Protein AF-A0A9P7RQS8-F1 (afdb_monomer_lite)

Radius of gyration: 14.87 Å; chains: 1; bounding box: 43×35×38 Å

pLDDT: mean 88.51, std 11.59, range [50.72, 98.31]

Sequence (113 aa):
MAATFQITKISEDPKFPGRPVLYFGGQLDLGGGGNQSIMNGIVRVMDDGEDGQEVVRWSFVSGESGNPIWSGEGVQIGGIRSTYGVLGSWTTVFHDIDDPVGPFWLRRRHDSD

Secondary structure (DSSP, 8-state):
-EEEEEEEEEE--TTSTT-PEEEEEEEEE-SSSS-EEEEEEEEEEE--STTSPPEEEEEEEEEETTEEEEEEEEEEETSTT-SSEEEEEEEESS--TT---EEEEE-PPPTT-

Structure (mmCIF, N/CA/C/O backbone):
data_AF-A0A9P7RQS8-F1
#
_entry.id   AF-A0A9P7RQS8-F1
#
loop_
_atom_site.group_PDB
_atom_site.id
_atom_site.type_symbol
_atom_site.label_atom_id
_atom_site.label_alt_id
_atom_site.label_comp_id
_atom_site.label_asym_id
_atom_site.label_entity_id
_atom_site.label_seq_id
_atom_site.pdbx_PDB_ins_code
_atom_site.Cartn_x
_atom_site.Cartn_y
_atom_site.Cartn_z
_atom_site.occupancy
_atom_site.B_iso_or_equiv
_atom_site.auth_seq_id
_atom_site.auth_comp_id
_atom_site.auth_asym_id
_atom_site.auth_atom_id
_atom_site.pdbx_PDB_model_num
ATOM 1 N N . MET A 1 1 ? 9.684 -13.905 0.152 1.00 77.62 1 MET A N 1
ATOM 2 C CA . MET A 1 1 ? 9.555 -12.437 0.098 1.00 77.62 1 MET A CA 1
ATOM 3 C C . MET A 1 1 ? 9.130 -11.919 1.462 1.00 77.62 1 MET A C 1
ATOM 5 O O . MET A 1 1 ? 8.224 -12.498 2.065 1.00 77.62 1 MET A O 1
ATOM 9 N N . ALA A 1 2 ? 9.818 -10.910 1.982 1.00 85.00 2 ALA A N 1
ATOM 10 C CA . ALA A 1 2 ? 9.507 -10.272 3.260 1.00 85.00 2 ALA A CA 1
ATOM 11 C C . ALA A 1 2 ? 9.605 -8.757 3.095 1.00 85.00 2 ALA A C 1
ATOM 13 O O . ALA A 1 2 ? 10.454 -8.282 2.349 1.00 85.00 2 ALA A O 1
ATOM 14 N N . ALA A 1 3 ? 8.747 -8.012 3.784 1.00 87.81 3 ALA A N 1
ATOM 15 C CA . ALA A 1 3 ? 8.818 -6.560 3.824 1.00 87.81 3 ALA A CA 1
ATOM 16 C C . ALA A 1 3 ? 8.915 -6.104 5.276 1.00 87.81 3 ALA A C 1
ATOM 18 O O . ALA A 1 3 ? 8.179 -6.605 6.130 1.00 87.81 3 ALA A O 1
ATOM 19 N N . THR A 1 4 ? 9.794 -5.143 5.530 1.00 91.38 4 THR A N 1
ATOM 20 C CA . THR A 1 4 ? 9.914 -4.487 6.832 1.00 91.38 4 THR A CA 1
ATOM 21 C C . THR A 1 4 ? 9.546 -3.027 6.663 1.00 91.38 4 THR A C 1
ATOM 23 O O . THR A 1 4 ? 10.170 -2.324 5.869 1.00 91.38 4 THR A O 1
ATOM 26 N N . PHE A 1 5 ? 8.548 -2.574 7.419 1.00 93.06 5 PHE A N 1
ATOM 27 C CA . PHE A 1 5 ? 8.072 -1.194 7.404 1.00 93.06 5 PHE A CA 1
ATOM 28 C C . PHE A 1 5 ? 8.321 -0.519 8.748 1.00 93.06 5 PHE A C 1
ATOM 30 O O . PHE A 1 5 ? 8.182 -1.133 9.804 1.00 93.06 5 PHE A O 1
ATOM 37 N N . GLN A 1 6 ? 8.639 0.768 8.693 1.00 95.50 6 GLN A N 1
ATOM 38 C CA . GLN A 1 6 ? 8.779 1.651 9.842 1.00 95.50 6 GLN A CA 1
ATOM 39 C C . GLN A 1 6 ? 7.988 2.933 9.600 1.00 95.50 6 GLN A C 1
ATOM 41 O O . GLN A 1 6 ? 7.934 3.443 8.479 1.00 95.50 6 GLN A O 1
ATOM 46 N N . ILE A 1 7 ? 7.379 3.463 10.658 1.00 97.50 7 ILE A N 1
ATOM 47 C CA . ILE A 1 7 ? 6.676 4.743 10.590 1.00 97.50 7 ILE A CA 1
ATOM 48 C C . ILE A 1 7 ? 7.707 5.865 10.476 1.00 97.50 7 ILE A C 1
ATOM 50 O O . ILE A 1 7 ? 8.622 5.958 11.291 1.00 97.50 7 ILE A O 1
ATOM 54 N N . THR A 1 8 ? 7.552 6.718 9.469 1.00 97.62 8 THR A N 1
ATOM 55 C CA . THR A 1 8 ? 8.444 7.857 9.205 1.00 97.62 8 THR A CA 1
ATOM 56 C C . THR A 1 8 ? 7.830 9.180 9.641 1.00 97.62 8 THR A C 1
ATOM 58 O O . THR A 1 8 ? 8.550 10.099 10.024 1.00 97.62 8 THR A O 1
ATOM 61 N N . LYS A 1 9 ? 6.499 9.288 9.610 1.00 98.06 9 LYS A N 1
ATOM 62 C CA . LYS A 1 9 ? 5.754 10.466 10.060 1.00 98.06 9 LYS A CA 1
ATOM 63 C C . LYS A 1 9 ? 4.340 10.066 10.469 1.00 98.06 9 LYS A C 1
ATOM 65 O O . LYS A 1 9 ? 3.750 9.156 9.896 1.00 98.06 9 LYS A O 1
ATOM 70 N N . ILE A 1 10 ? 3.786 10.792 11.431 1.00 98.12 10 ILE A N 1
ATOM 71 C CA . ILE A 1 10 ? 2.378 10.719 11.824 1.00 98.12 10 ILE A CA 1
ATOM 72 C C . ILE A 1 10 ? 1.789 12.118 11.634 1.00 98.12 10 ILE A C 1
ATOM 74 O O . ILE A 1 10 ? 2.429 13.106 11.993 1.00 98.12 10 ILE A O 1
ATOM 78 N N . SER A 1 11 ? 0.607 12.210 11.031 1.00 97.88 11 SER A N 1
ATOM 79 C CA . SER A 1 11 ? -0.131 13.465 10.867 1.00 97.88 11 SER A CA 1
ATOM 80 C C . SER A 1 11 ? -1.563 13.275 11.333 1.00 97.88 11 SER A C 1
ATOM 82 O O . SER A 1 11 ? -2.215 12.324 10.917 1.00 97.88 11 SER A O 1
ATOM 84 N N . GLU A 1 12 ? -2.062 14.191 12.157 1.00 96.94 12 GLU A N 1
ATOM 85 C CA . GLU A 1 12 ? -3.474 14.199 12.540 1.00 96.94 12 GLU A CA 1
ATOM 86 C C . GLU A 1 12 ? -4.371 14.348 11.308 1.00 96.94 12 GLU A C 1
ATOM 88 O O . GLU A 1 12 ? -4.031 15.071 10.365 1.00 96.94 12 GLU A O 1
ATOM 93 N N . ASP A 1 13 ? -5.516 13.671 11.342 1.00 93.81 13 ASP A N 1
ATOM 94 C CA . ASP A 1 13 ? -6.578 13.819 10.355 1.00 93.81 13 ASP A CA 1
ATOM 95 C C . ASP A 1 13 ? -7.811 14.430 11.041 1.00 93.81 13 ASP A C 1
ATOM 97 O O . ASP A 1 13 ? -8.484 13.745 11.816 1.00 93.81 13 ASP A O 1
ATOM 101 N N . PRO A 1 14 ? -8.135 15.712 10.786 1.00 91.81 14 PRO A N 1
ATOM 102 C CA . PRO A 1 14 ? -9.304 16.357 11.380 1.00 91.81 14 PRO A CA 1
ATOM 103 C C . PRO A 1 14 ? -10.628 15.664 11.041 1.00 91.81 14 PRO A C 1
ATOM 105 O O . PRO A 1 14 ? -11.589 15.796 11.797 1.00 91.81 14 PRO A O 1
ATOM 108 N N . LYS A 1 15 ? -10.692 14.941 9.913 1.00 90.25 15 LYS A N 1
ATOM 109 C CA . LYS A 1 15 ? -11.885 14.200 9.494 1.00 90.25 15 LYS A CA 1
ATOM 110 C C . LYS A 1 15 ? -12.074 12.924 10.313 1.00 90.25 15 LYS A C 1
ATOM 112 O O . LYS A 1 15 ? -13.211 12.524 10.550 1.00 90.25 15 LYS A O 1
ATOM 117 N N . PHE A 1 16 ? -10.981 12.330 10.791 1.00 90.25 16 PHE A N 1
ATOM 118 C CA . PHE A 1 16 ? -10.996 11.108 11.592 1.00 90.25 16 PHE A CA 1
ATOM 119 C C . PHE A 1 16 ? -10.212 11.290 12.905 1.00 90.25 16 PHE A C 1
ATOM 121 O O . PHE A 1 16 ? -9.090 10.792 13.042 1.00 90.25 16 PHE A O 1
ATOM 128 N N . PRO A 1 17 ? -10.792 11.977 13.912 1.00 91.38 17 PRO A N 1
ATOM 129 C CA . PRO A 1 17 ? -10.132 12.194 15.196 1.00 91.38 17 PRO A CA 1
ATOM 130 C C . PRO A 1 17 ? -9.665 10.884 15.847 1.00 91.38 17 PRO A C 1
ATOM 132 O O . PRO A 1 17 ? -10.431 9.930 15.990 1.00 91.38 17 PRO A O 1
ATOM 135 N N . GLY A 1 18 ? -8.391 10.834 16.249 1.00 92.12 18 GLY A N 1
ATOM 136 C CA . GLY A 1 18 ? -7.769 9.638 16.830 1.00 92.12 18 GLY A CA 1
ATOM 137 C C . GLY A 1 18 ? -7.349 8.570 15.811 1.00 92.12 18 GLY A C 1
ATOM 138 O O . GLY A 1 18 ? -6.878 7.502 16.209 1.00 92.12 18 GLY A O 1
ATOM 139 N N . ARG A 1 19 ? -7.492 8.841 14.508 1.00 93.31 19 ARG A N 1
ATOM 140 C CA . ARG A 1 19 ? -7.082 7.960 13.404 1.00 93.31 19 ARG A CA 1
ATOM 141 C C . ARG A 1 19 ? -6.153 8.729 12.462 1.00 93.31 19 ARG A C 1
ATOM 143 O O . ARG A 1 19 ? -6.562 9.109 11.367 1.00 93.31 19 ARG A O 1
ATOM 150 N N . PRO A 1 20 ? -4.909 8.992 12.897 1.00 96.12 20 PRO A N 1
ATOM 151 C CA . PRO A 1 20 ? -3.985 9.805 12.126 1.00 96.12 20 PRO A CA 1
ATOM 152 C C . PRO A 1 20 ? -3.591 9.119 10.816 1.00 96.12 20 PRO A C 1
ATOM 154 O O . PRO A 1 20 ? -3.595 7.891 10.698 1.00 96.12 20 PRO A O 1
ATOM 157 N N . VAL A 1 21 ? -3.154 9.928 9.857 1.00 97.44 21 VAL A N 1
ATOM 158 C CA . VAL A 1 21 ? -2.444 9.457 8.672 1.00 97.44 21 VAL A CA 1
ATOM 159 C C . VAL A 1 21 ? -1.048 9.008 9.087 1.00 97.44 21 VAL A C 1
ATOM 161 O O . VAL A 1 21 ? -0.272 9.771 9.675 1.00 97.44 21 VAL A O 1
ATOM 164 N N . LEU A 1 22 ? -0.715 7.767 8.753 1.00 97.75 22 LEU A N 1
ATOM 165 C CA . LEU A 1 22 ? 0.595 7.182 8.991 1.00 97.75 22 LEU A CA 1
ATOM 166 C C . LEU A 1 22 ? 1.393 7.201 7.695 1.00 97.75 22 LEU A C 1
ATOM 168 O O . LEU A 1 22 ? 0.948 6.677 6.681 1.00 97.75 22 LEU A O 1
ATOM 172 N N . TYR A 1 23 ? 2.591 7.762 7.732 1.00 98.31 23 TYR A N 1
ATOM 173 C CA . TYR A 1 23 ? 3.566 7.644 6.658 1.00 98.31 23 TYR A CA 1
ATOM 174 C C . TYR A 1 23 ? 4.556 6.561 7.049 1.00 98.31 23 TYR A C 1
ATOM 176 O O . TYR A 1 23 ? 5.019 6.523 8.194 1.00 98.31 23 TYR A O 1
ATOM 184 N N . PHE A 1 24 ? 4.896 5.693 6.108 1.00 96.69 24 PHE A N 1
ATOM 185 C CA . PHE A 1 24 ? 5.850 4.623 6.335 1.00 96.69 24 PHE A CA 1
ATOM 186 C C . PHE A 1 24 ? 6.914 4.585 5.247 1.00 96.69 24 PHE A C 1
ATOM 188 O O . PHE A 1 24 ? 6.695 5.002 4.110 1.00 96.69 24 PHE A O 1
ATOM 195 N N . GLY A 1 25 ? 8.071 4.061 5.624 1.00 95.12 25 GLY A N 1
ATOM 196 C CA . GLY A 1 25 ? 9.153 3.688 4.727 1.00 95.12 25 GLY A CA 1
ATOM 197 C C . GLY A 1 25 ? 9.601 2.270 5.051 1.00 95.12 25 GLY A C 1
ATOM 198 O O . GLY A 1 25 ? 9.383 1.784 6.161 1.00 95.12 25 GLY A O 1
ATOM 199 N N . GLY A 1 26 ? 10.219 1.582 4.105 1.00 91.81 26 GLY A N 1
ATOM 200 C CA . GLY A 1 26 ? 10.652 0.214 4.332 1.00 91.81 26 GLY A CA 1
ATOM 201 C C . GLY A 1 26 ? 11.437 -0.398 3.193 1.00 91.81 26 GLY A C 1
ATOM 202 O O . GLY A 1 26 ? 11.698 0.240 2.175 1.00 91.81 26 GLY A O 1
ATOM 203 N N . GLN A 1 27 ? 11.813 -1.653 3.402 1.00 89.38 27 GLN A N 1
ATOM 204 C CA . GLN A 1 27 ? 12.570 -2.451 2.447 1.00 89.38 27 GLN A CA 1
ATOM 205 C C . GLN A 1 27 ? 11.820 -3.743 2.144 1.00 89.38 27 GLN A C 1
ATOM 207 O O . GLN A 1 27 ? 11.297 -4.397 3.051 1.00 89.38 27 GLN A O 1
ATOM 212 N N . LEU A 1 28 ? 11.786 -4.101 0.864 1.00 86.00 28 LEU A N 1
ATOM 213 C CA . LEU A 1 28 ? 11.239 -5.349 0.357 1.00 86.00 28 LEU A CA 1
ATOM 214 C C . LEU A 1 28 ? 12.389 -6.270 -0.057 1.00 86.00 28 LEU A C 1
ATOM 216 O O . LEU A 1 28 ? 13.164 -5.940 -0.954 1.00 86.00 28 LEU A O 1
ATOM 220 N N . ASP A 1 29 ? 12.470 -7.430 0.585 1.00 83.81 29 ASP A N 1
ATOM 221 C CA . ASP A 1 29 ? 13.357 -8.520 0.196 1.00 83.81 29 ASP A CA 1
ATOM 222 C C . ASP A 1 29 ? 12.653 -9.417 -0.827 1.00 83.81 29 ASP A C 1
ATOM 224 O O . ASP A 1 29 ? 11.764 -10.214 -0.487 1.00 83.81 29 ASP A O 1
ATOM 228 N N . LEU A 1 30 ? 13.074 -9.277 -2.085 1.00 74.31 30 LEU A N 1
ATOM 229 C CA . LEU A 1 30 ? 12.543 -9.990 -3.245 1.00 74.31 30 LEU A CA 1
ATOM 230 C C . LEU A 1 30 ? 13.079 -11.430 -3.382 1.00 74.31 30 LEU A C 1
ATOM 232 O O . LEU A 1 30 ? 12.628 -12.154 -4.265 1.00 74.31 30 LEU A O 1
ATOM 236 N N . GLY A 1 31 ? 13.972 -11.890 -2.496 1.00 63.16 31 GLY A N 1
ATOM 237 C CA . GLY A 1 31 ? 14.387 -13.298 -2.419 1.00 63.16 31 GLY A CA 1
ATOM 238 C C . GLY A 1 31 ? 15.344 -13.772 -3.520 1.00 63.16 31 GLY A C 1
ATOM 239 O O . GLY A 1 31 ? 15.397 -14.966 -3.799 1.00 63.16 31 GLY A O 1
ATOM 240 N N . GLY A 1 32 ? 16.102 -12.859 -4.137 1.00 55.84 32 GLY A N 1
ATOM 241 C CA . GLY A 1 32 ? 16.962 -13.135 -5.296 1.00 55.84 32 GLY A CA 1
ATOM 242 C C . GLY A 1 32 ? 18.379 -12.560 -5.201 1.00 55.84 32 GLY A C 1
ATOM 243 O O . GLY A 1 32 ? 18.847 -11.955 -6.156 1.00 55.84 32 GLY A O 1
ATOM 244 N N . GLY A 1 33 ? 19.064 -12.712 -4.061 1.00 52.41 33 GLY A N 1
ATOM 245 C CA . GLY A 1 33 ? 20.517 -12.484 -3.987 1.00 52.41 33 GLY A CA 1
ATOM 246 C C . GLY A 1 33 ? 21.000 -11.028 -3.909 1.00 52.41 33 GLY A C 1
ATOM 247 O O . GLY A 1 33 ? 22.141 -10.770 -4.279 1.00 52.41 33 GLY A O 1
ATOM 248 N N . GLY A 1 34 ? 20.184 -10.090 -3.408 1.00 52.34 34 GLY A N 1
ATOM 249 C CA . GLY A 1 34 ? 20.651 -8.738 -3.044 1.00 52.34 34 GLY A CA 1
ATO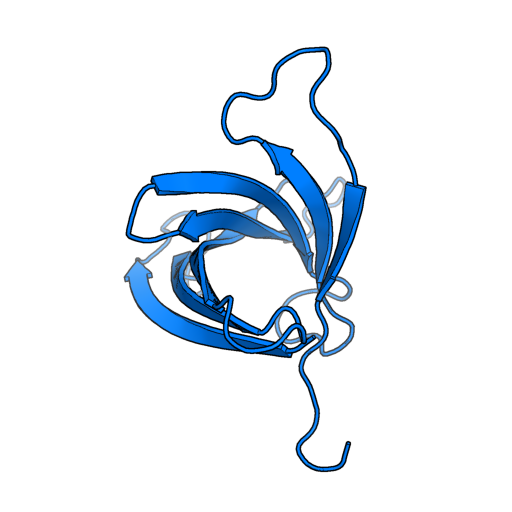M 250 C C . GLY A 1 34 ? 19.767 -7.569 -3.483 1.00 52.34 34 GLY A C 1
ATOM 251 O O . GLY A 1 34 ? 19.989 -6.450 -3.028 1.00 52.34 34 GLY A O 1
ATOM 252 N N . ASN A 1 35 ? 18.746 -7.804 -4.310 1.00 61.47 35 ASN A N 1
ATOM 253 C CA . ASN A 1 35 ? 17.864 -6.731 -4.774 1.00 61.47 35 ASN A CA 1
ATOM 254 C C . ASN A 1 35 ? 16.850 -6.355 -3.683 1.00 61.47 35 ASN A C 1
ATOM 256 O O . ASN A 1 35 ? 15.805 -6.992 -3.532 1.00 61.47 35 ASN A O 1
ATOM 260 N N . GLN A 1 36 ? 17.192 -5.323 -2.912 1.00 71.56 36 GLN A N 1
ATOM 261 C CA . GLN A 1 36 ? 16.293 -4.659 -1.973 1.00 71.56 36 GLN A CA 1
ATOM 262 C C . GLN A 1 36 ? 15.584 -3.511 -2.688 1.00 71.56 36 GLN A C 1
ATOM 264 O O . GLN A 1 36 ? 16.234 -2.602 -3.201 1.00 71.56 36 GLN A O 1
ATOM 269 N N . SER A 1 37 ? 14.252 -3.523 -2.693 1.00 81.81 37 SER A N 1
ATOM 270 C CA . SER A 1 37 ? 13.478 -2.364 -3.147 1.00 81.81 37 SER A CA 1
ATOM 271 C C . SER A 1 37 ? 13.085 -1.504 -1.951 1.00 81.81 37 SER A C 1
ATOM 273 O O . SER A 1 37 ? 12.674 -2.027 -0.912 1.00 81.81 37 SER A O 1
ATOM 275 N N . ILE A 1 38 ? 13.218 -0.184 -2.088 1.00 90.44 38 ILE A N 1
ATOM 276 C CA . ILE A 1 38 ? 12.747 0.773 -1.086 1.00 90.44 38 ILE A CA 1
ATOM 277 C C . ILE A 1 38 ? 11.279 1.052 -1.363 1.00 90.44 38 ILE A C 1
ATOM 279 O O . ILE A 1 38 ? 10.926 1.413 -2.485 1.00 90.44 38 ILE A O 1
ATOM 283 N N . MET A 1 39 ? 10.455 0.946 -0.326 1.00 92.25 39 MET A N 1
ATOM 284 C CA . MET A 1 39 ? 9.037 1.268 -0.369 1.00 92.25 39 MET A CA 1
ATOM 285 C C . MET A 1 39 ? 8.744 2.461 0.533 1.00 92.25 39 MET A C 1
ATOM 287 O O . MET A 1 39 ? 9.202 2.501 1.672 1.00 92.25 39 MET A O 1
ATOM 291 N N . ASN A 1 40 ? 7.956 3.413 0.044 1.00 95.19 40 ASN A N 1
ATOM 292 C CA . ASN A 1 40 ? 7.438 4.521 0.841 1.00 95.19 40 ASN A CA 1
ATOM 293 C C . ASN A 1 40 ? 5.952 4.674 0.575 1.00 95.19 40 ASN A C 1
ATOM 295 O O . ASN A 1 40 ? 5.509 4.563 -0.568 1.00 95.19 40 ASN A O 1
ATOM 299 N N . GLY A 1 41 ? 5.184 4.955 1.615 1.00 96.44 41 GLY A N 1
ATOM 300 C CA . GLY A 1 41 ? 3.747 5.038 1.469 1.00 96.44 41 GLY A CA 1
ATOM 301 C C . GLY A 1 41 ? 3.044 5.731 2.611 1.00 96.44 41 GLY A C 1
ATOM 302 O O . GLY A 1 41 ? 3.650 6.241 3.556 1.00 96.44 41 GLY A O 1
ATOM 303 N N . ILE A 1 42 ? 1.728 5.737 2.478 1.00 97.94 42 ILE A N 1
ATOM 304 C CA . ILE A 1 42 ? 0.780 6.280 3.430 1.00 97.94 42 ILE A CA 1
ATOM 305 C C . ILE A 1 42 ? -0.286 5.240 3.752 1.00 97.94 42 ILE A C 1
ATOM 307 O O . ILE A 1 42 ? -0.711 4.461 2.897 1.00 97.94 42 ILE A O 1
ATOM 311 N N . VAL A 1 43 ? -0.734 5.265 4.999 1.00 97.00 43 VAL A N 1
ATOM 312 C CA . VAL A 1 43 ? -1.886 4.523 5.494 1.00 97.00 43 VAL A CA 1
ATOM 313 C C . VAL A 1 43 ? -2.835 5.524 6.127 1.00 97.00 43 VAL A C 1
ATOM 315 O O . VAL A 1 43 ? -2.432 6.315 6.981 1.00 97.00 43 VAL A O 1
ATOM 318 N N . ARG A 1 44 ? -4.095 5.507 5.702 1.00 95.69 44 ARG A N 1
ATOM 319 C CA . ARG A 1 44 ? -5.127 6.413 6.218 1.00 95.69 44 ARG A CA 1
ATOM 320 C C . ARG A 1 44 ? -6.489 5.748 6.239 1.00 95.69 44 ARG A C 1
ATOM 322 O O . ARG A 1 44 ? -6.719 4.765 5.538 1.00 95.69 44 ARG A O 1
ATOM 329 N N . VAL A 1 45 ? -7.383 6.309 7.038 1.00 94.62 45 VAL A N 1
ATOM 330 C CA . VAL A 1 45 ? -8.794 5.934 7.034 1.00 94.62 45 VAL A CA 1
ATOM 331 C C . VAL A 1 45 ? -9.521 6.716 5.942 1.00 94.62 45 VAL A C 1
ATOM 333 O O . VAL A 1 45 ? -9.216 7.880 5.698 1.00 94.62 45 VAL A O 1
ATOM 336 N N . MET A 1 46 ? -10.454 6.050 5.274 1.00 89.50 46 MET A N 1
ATOM 337 C CA . MET A 1 46 ? -11.365 6.610 4.285 1.00 89.50 46 MET A CA 1
ATOM 338 C C . MET A 1 46 ? -12.806 6.317 4.718 1.00 89.50 46 MET A C 1
ATOM 340 O O . MET A 1 46 ? -13.070 5.309 5.373 1.00 89.50 46 MET A O 1
ATOM 344 N N . ASP A 1 47 ? -13.730 7.202 4.354 1.00 81.19 47 ASP A N 1
ATOM 345 C CA . ASP A 1 47 ? -15.181 7.069 4.546 1.00 81.19 47 ASP A CA 1
ATOM 346 C C . ASP A 1 47 ? -15.883 6.579 3.269 1.00 81.19 47 ASP A C 1
ATOM 348 O O . ASP A 1 47 ? -17.033 6.920 3.016 1.00 81.19 47 ASP A O 1
ATOM 352 N N . ASP A 1 48 ? -15.177 5.813 2.436 1.00 70.19 48 ASP A N 1
ATOM 353 C CA . ASP A 1 48 ? -15.649 5.322 1.138 1.00 70.19 48 ASP A CA 1
ATOM 354 C C . ASP A 1 48 ? -16.468 4.020 1.220 1.00 70.19 48 ASP A C 1
ATOM 356 O O . ASP A 1 48 ? -16.879 3.488 0.189 1.00 70.19 48 ASP A O 1
ATOM 360 N N . GLY A 1 49 ? -16.742 3.505 2.422 1.00 63.47 49 GLY A N 1
ATOM 361 C CA . GLY A 1 49 ? -17.630 2.360 2.613 1.00 63.47 49 GLY A CA 1
ATOM 362 C C . GLY A 1 49 ? -19.103 2.725 2.394 1.00 63.47 49 GLY A C 1
ATOM 363 O O . GLY A 1 49 ? -19.585 3.699 2.972 1.00 63.47 49 GLY A O 1
ATOM 364 N N . GLU A 1 50 ? -19.839 1.904 1.633 1.00 64.88 50 GLU A N 1
ATOM 365 C CA . GLU A 1 50 ? -21.270 2.105 1.312 1.00 64.88 50 GLU A CA 1
ATOM 366 C C . GLU A 1 50 ? -22.181 2.272 2.549 1.00 64.88 50 GLU A C 1
ATOM 368 O O . GLU A 1 50 ? -23.226 2.908 2.451 1.00 64.88 50 GLU A O 1
ATOM 373 N N . ASP A 1 51 ? -21.748 1.813 3.729 1.00 67.75 51 ASP A N 1
ATOM 374 C CA . ASP A 1 51 ? -22.515 1.864 4.984 1.00 67.75 51 ASP A CA 1
ATOM 375 C C . ASP A 1 51 ? -21.898 2.786 6.057 1.00 67.75 51 ASP A C 1
ATOM 377 O O . ASP A 1 51 ? -22.100 2.591 7.258 1.00 67.75 51 ASP A O 1
ATOM 381 N N . GLY A 1 52 ? -21.075 3.761 5.655 1.00 70.12 52 GLY A N 1
ATOM 382 C CA . GLY A 1 52 ? -20.329 4.605 6.599 1.00 70.12 52 GLY A CA 1
ATOM 383 C C . GLY A 1 52 ? -19.225 3.845 7.343 1.00 70.12 52 GLY A C 1
ATOM 384 O O . GLY A 1 52 ? -18.754 4.289 8.392 1.00 70.12 52 GLY A O 1
ATOM 385 N N . GLN A 1 53 ? -18.820 2.684 6.817 1.00 75.00 53 GLN A N 1
ATOM 386 C CA . GLN A 1 53 ? -17.698 1.932 7.358 1.00 75.00 53 GLN A CA 1
ATOM 387 C C . GLN A 1 53 ? -16.376 2.599 6.999 1.00 75.00 53 GLN A C 1
ATOM 389 O O . GLN A 1 53 ? -16.122 2.973 5.856 1.00 75.00 53 GLN A O 1
ATOM 394 N N . GLU A 1 54 ? -15.515 2.698 8.001 1.00 86.19 54 GLU A N 1
ATOM 395 C CA . GLU A 1 54 ? -14.163 3.208 7.855 1.00 86.19 54 GLU A CA 1
ATOM 396 C C . GLU A 1 54 ? -13.263 2.138 7.234 1.00 86.19 54 GLU A C 1
ATOM 398 O O . GLU A 1 54 ? -13.012 1.086 7.832 1.00 86.19 54 GLU A O 1
ATOM 403 N N . VAL A 1 55 ? -12.730 2.430 6.053 1.00 90.88 55 VAL A N 1
ATOM 404 C CA . VAL A 1 55 ? -11.794 1.553 5.347 1.00 90.88 55 VAL A CA 1
ATOM 405 C C . VAL A 1 55 ? -10.380 2.074 5.556 1.00 90.88 55 VAL A C 1
ATOM 407 O O . VAL A 1 55 ? -10.106 3.262 5.407 1.00 90.88 55 VAL A O 1
ATOM 410 N N . VAL A 1 56 ? -9.446 1.188 5.908 1.00 94.19 56 VAL A N 1
ATOM 411 C CA . VAL A 1 56 ? -8.025 1.554 5.983 1.00 94.19 56 VAL A CA 1
ATOM 412 C C . VAL A 1 56 ? -7.394 1.324 4.617 1.00 94.19 56 VAL A C 1
ATOM 414 O O . VAL A 1 56 ? -7.28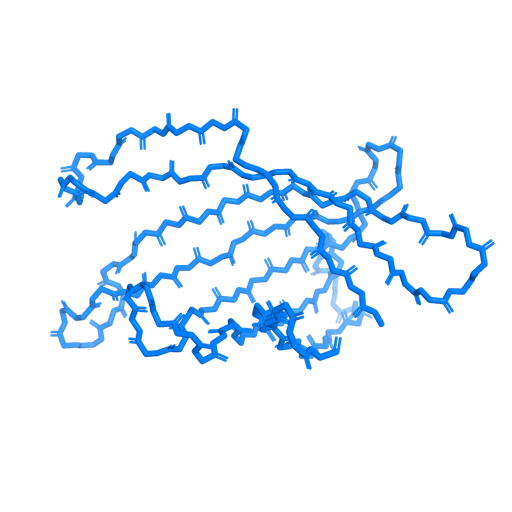3 0.181 4.167 1.00 94.19 56 VAL A O 1
ATOM 417 N N . ARG A 1 57 ? -6.955 2.408 3.981 1.00 95.38 57 ARG A N 1
ATOM 418 C CA . ARG A 1 57 ? -6.328 2.400 2.662 1.00 95.38 57 ARG A CA 1
ATOM 419 C C . ARG A 1 57 ? -4.817 2.546 2.770 1.00 95.38 57 ARG A C 1
ATOM 421 O O . ARG A 1 57 ? -4.319 3.369 3.536 1.00 95.38 57 ARG A O 1
ATOM 428 N N . TRP A 1 58 ? -4.120 1.749 1.974 1.00 97.06 58 TRP A N 1
ATOM 429 C CA . TRP A 1 58 ? -2.675 1.738 1.803 1.00 97.06 58 TRP A CA 1
ATOM 430 C C . TRP A 1 58 ? -2.348 2.228 0.396 1.00 97.06 58 TRP A C 1
ATOM 432 O O . TRP A 1 58 ? -2.835 1.653 -0.574 1.00 97.06 58 TRP A O 1
ATOM 442 N N . SER A 1 59 ? -1.502 3.248 0.297 1.00 97.56 59 SER A N 1
ATOM 443 C CA . SER A 1 59 ? -0.975 3.764 -0.971 1.00 97.56 59 SER A CA 1
ATOM 444 C C . SER A 1 59 ? 0.536 3.846 -0.860 1.00 97.56 59 SER A C 1
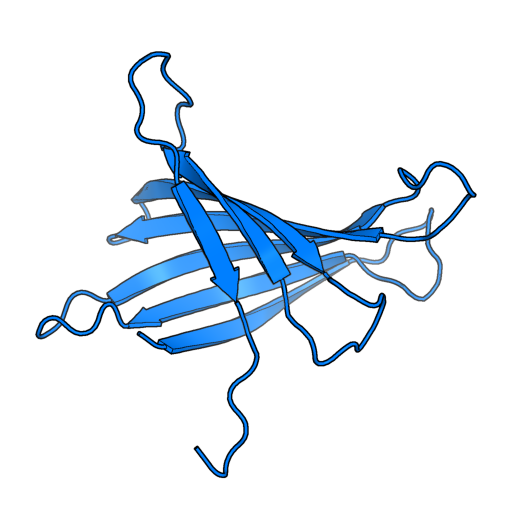ATOM 446 O O . SER A 1 59 ? 1.047 4.431 0.097 1.00 97.56 59 SER A O 1
ATOM 448 N N . PHE A 1 60 ? 1.272 3.264 -1.798 1.00 96.25 60 PHE A N 1
ATOM 449 C CA . PHE A 1 60 ? 2.730 3.260 -1.739 1.00 96.25 60 PHE A CA 1
ATOM 450 C C . PHE A 1 60 ? 3.373 3.237 -3.114 1.00 96.25 60 PHE A C 1
ATOM 452 O O . PHE A 1 60 ? 2.769 2.849 -4.109 1.00 96.25 60 PHE A O 1
ATOM 459 N N . VAL A 1 61 ? 4.642 3.622 -3.140 1.00 95.69 61 VAL A N 1
ATOM 460 C CA . VAL A 1 61 ? 5.529 3.442 -4.282 1.00 95.69 61 VAL A CA 1
ATOM 461 C C . VAL A 1 61 ? 6.746 2.628 -3.870 1.00 95.69 61 VAL A C 1
ATOM 463 O O . VAL A 1 61 ? 7.183 2.694 -2.718 1.00 95.69 61 VAL A O 1
ATOM 466 N N . SER A 1 62 ? 7.294 1.865 -4.809 1.00 92.44 62 SER A N 1
ATOM 467 C CA . SER A 1 62 ? 8.482 1.040 -4.614 1.00 92.44 62 SER A CA 1
ATOM 468 C C . SER A 1 62 ? 9.443 1.197 -5.782 1.00 92.44 62 SER A C 1
ATOM 470 O O . SER A 1 62 ? 9.028 1.347 -6.930 1.00 92.44 62 SER A O 1
ATOM 472 N N . GLY A 1 63 ? 10.741 1.141 -5.515 1.00 89.62 63 GLY A N 1
ATOM 473 C CA . GLY A 1 63 ? 11.752 1.191 -6.566 1.00 89.62 63 GLY A CA 1
ATOM 474 C C . GLY A 1 63 ? 13.168 1.052 -6.034 1.00 89.62 63 GLY A C 1
ATOM 475 O O . GLY A 1 63 ? 13.377 0.562 -4.920 1.00 89.62 63 GLY A O 1
ATOM 476 N N . GLU A 1 64 ? 14.135 1.477 -6.835 1.00 83.50 64 GLU A N 1
ATOM 477 C CA . GLU A 1 64 ? 15.559 1.424 -6.508 1.00 83.50 64 GLU A CA 1
ATOM 478 C C . GLU A 1 64 ? 16.102 2.835 -6.285 1.00 83.50 64 GLU A C 1
ATOM 480 O O . GLU A 1 64 ? 15.826 3.746 -7.064 1.00 83.50 64 GLU A O 1
ATOM 485 N N . SER A 1 65 ? 16.899 3.020 -5.228 1.00 71.81 65 SER A N 1
ATOM 486 C CA . SER A 1 65 ? 17.739 4.214 -5.032 1.00 71.81 65 SER A CA 1
ATOM 487 C C . SER A 1 65 ? 17.030 5.566 -5.239 1.00 71.81 65 SER A C 1
ATOM 489 O O . SER A 1 65 ? 17.595 6.488 -5.820 1.00 71.81 65 SER A O 1
ATOM 491 N N . GLY A 1 66 ? 15.785 5.694 -4.764 1.00 72.69 66 GLY A N 1
ATOM 492 C CA . GLY A 1 66 ? 15.002 6.935 -4.849 1.00 72.69 66 GLY A CA 1
ATOM 493 C C . GLY A 1 66 ? 14.221 7.135 -6.152 1.00 72.69 66 GLY A C 1
ATOM 494 O O . GLY A 1 66 ? 13.494 8.118 -6.254 1.00 72.69 66 GLY A O 1
ATOM 495 N N . ASN A 1 67 ? 14.309 6.203 -7.104 1.00 86.38 67 ASN A N 1
ATOM 496 C CA . ASN A 1 67 ? 13.511 6.204 -8.328 1.00 86.38 67 ASN A CA 1
ATOM 497 C C . ASN A 1 67 ? 12.340 5.224 -8.176 1.00 86.38 67 ASN A C 1
ATOM 499 O O . ASN A 1 67 ? 12.549 4.011 -8.277 1.00 86.38 67 ASN A O 1
ATOM 503 N N . PRO A 1 68 ? 11.120 5.706 -7.885 1.00 90.00 68 PRO A N 1
ATOM 504 C CA . PRO A 1 68 ? 9.959 4.837 -7.783 1.00 90.00 68 PRO A CA 1
ATOM 505 C C . PRO A 1 68 ? 9.585 4.307 -9.175 1.00 90.00 68 PRO A C 1
ATOM 507 O O . PRO A 1 68 ? 9.494 5.069 -10.132 1.00 90.00 68 PRO A O 1
ATOM 510 N N . ILE A 1 69 ? 9.391 2.993 -9.274 1.00 93.12 69 ILE A N 1
ATOM 511 C CA . ILE A 1 69 ? 9.038 2.284 -10.516 1.00 93.12 69 ILE A CA 1
ATOM 512 C C . ILE A 1 69 ? 7.629 1.712 -10.392 1.00 93.12 69 ILE A C 1
ATOM 514 O O . ILE A 1 69 ? 6.831 1.802 -11.319 1.00 93.12 69 ILE A O 1
ATOM 518 N N . TRP A 1 70 ? 7.315 1.170 -9.220 1.00 94.31 70 TRP A N 1
ATOM 519 C CA . TRP A 1 70 ? 6.050 0.529 -8.902 1.00 94.31 70 TRP A CA 1
ATOM 520 C C . TRP A 1 70 ? 5.195 1.439 -8.028 1.00 94.31 70 TRP A C 1
ATOM 522 O O . TRP A 1 70 ? 5.709 2.090 -7.119 1.00 94.31 70 TRP A O 1
ATOM 532 N N . SER A 1 71 ? 3.893 1.437 -8.266 1.00 96.25 71 SER A N 1
ATOM 533 C CA . SER A 1 71 ? 2.864 1.991 -7.394 1.00 96.25 71 SER A CA 1
ATOM 534 C C . SER A 1 71 ? 1.943 0.863 -6.927 1.00 96.25 71 SER A C 1
ATOM 536 O O . SER A 1 71 ? 1.763 -0.144 -7.615 1.00 96.25 71 SER A O 1
ATOM 538 N N . GLY A 1 72 ? 1.387 0.995 -5.728 1.00 96.69 72 GLY A N 1
ATOM 539 C CA . GLY A 1 72 ? 0.496 0.004 -5.148 1.00 96.69 72 GLY A CA 1
ATOM 540 C C . GLY A 1 72 ? -0.601 0.648 -4.321 1.00 96.69 72 GLY A C 1
ATOM 541 O O . GLY A 1 72 ? -0.350 1.552 -3.525 1.00 96.69 72 GLY A O 1
ATOM 542 N N . GLU A 1 73 ? -1.813 0.138 -4.498 1.00 97.56 73 GLU A N 1
ATOM 543 C CA . GLU A 1 73 ? -3.006 0.533 -3.759 1.00 97.56 73 GLU A CA 1
ATOM 544 C C . GLU A 1 73 ? -3.621 -0.708 -3.115 1.00 97.56 73 GLU A C 1
ATOM 546 O O . GLU A 1 73 ? -3.773 -1.742 -3.770 1.00 97.56 73 GLU A O 1
ATOM 551 N N . GLY A 1 74 ? -3.990 -0.615 -1.840 1.00 96.31 74 GLY A N 1
ATOM 552 C CA . GLY A 1 74 ? -4.601 -1.720 -1.112 1.00 96.31 74 GLY A CA 1
ATOM 553 C C . GLY A 1 74 ? -5.536 -1.287 0.007 1.00 96.31 74 GLY A C 1
ATOM 554 O O . GLY A 1 74 ? -5.516 -0.149 0.472 1.00 96.31 74 GLY A O 1
ATOM 555 N N . VAL A 1 75 ? -6.356 -2.231 0.4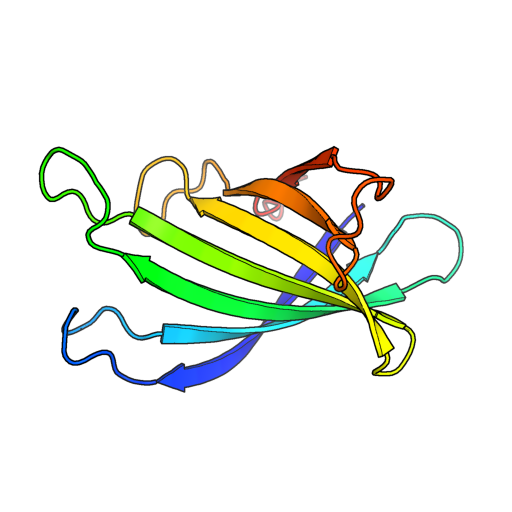53 1.00 95.25 75 VAL A N 1
ATOM 556 C CA . VAL A 1 75 ? -7.324 -2.070 1.539 1.00 95.25 75 VAL A CA 1
ATOM 557 C C . VAL A 1 75 ? -7.073 -3.110 2.622 1.00 95.25 75 VAL A C 1
ATOM 559 O O . VAL A 1 75 ? -6.781 -4.275 2.339 1.00 95.25 75 VAL A O 1
ATOM 562 N N . GLN A 1 76 ? -7.167 -2.696 3.883 1.00 94.75 76 GLN A N 1
ATOM 563 C CA . GLN A 1 76 ? -7.027 -3.611 5.010 1.00 94.75 76 GLN A CA 1
ATOM 564 C C . GLN A 1 76 ? -8.310 -4.410 5.216 1.00 94.75 76 GLN A C 1
ATOM 566 O O . GLN A 1 76 ? -9.381 -3.852 5.459 1.00 94.75 76 GLN A O 1
ATOM 571 N N . ILE A 1 77 ? -8.185 -5.732 5.199 1.00 93.44 77 ILE A N 1
ATOM 572 C CA . ILE A 1 77 ? -9.315 -6.633 5.393 1.00 93.44 77 ILE A CA 1
ATOM 573 C C . ILE A 1 77 ? -9.589 -6.808 6.887 1.00 93.44 77 ILE A C 1
ATOM 575 O O . ILE A 1 77 ? -8.684 -7.118 7.664 1.00 93.44 77 ILE A O 1
ATOM 579 N N . GLY A 1 78 ? -10.848 -6.636 7.295 1.00 90.50 78 GLY A N 1
ATOM 580 C CA . GLY A 1 78 ? -11.295 -6.803 8.684 1.00 90.50 78 GLY A CA 1
ATOM 581 C C . GLY A 1 78 ? -11.187 -5.550 9.563 1.00 90.50 78 GLY A C 1
ATOM 582 O O . GLY A 1 78 ? -11.333 -5.655 10.777 1.00 90.50 78 GLY A O 1
ATOM 583 N N . GLY A 1 79 ? -10.936 -4.376 8.976 1.00 87.19 79 GLY A N 1
ATOM 584 C CA . GLY A 1 79 ? -10.926 -3.098 9.695 1.00 87.19 79 GLY A CA 1
ATOM 585 C C . GLY A 1 79 ? -9.654 -2.843 10.509 1.00 87.19 79 GLY A C 1
ATOM 586 O O . GLY A 1 79 ? -8.652 -3.553 10.391 1.00 87.19 79 GLY A O 1
ATOM 587 N N . ILE A 1 80 ? -9.669 -1.783 11.322 1.00 88.81 80 ILE A N 1
ATOM 588 C CA . ILE A 1 80 ? -8.507 -1.328 12.100 1.00 88.81 80 ILE A CA 1
ATOM 589 C C . ILE A 1 80 ? -7.956 -2.441 13.003 1.00 88.81 80 ILE A C 1
ATOM 591 O O . ILE A 1 80 ? -8.703 -3.138 13.680 1.00 88.81 80 ILE A O 1
ATOM 595 N N . ARG A 1 81 ? -6.618 -2.564 13.047 1.00 88.31 81 ARG A N 1
ATOM 596 C CA . ARG A 1 81 ? -5.855 -3.566 13.828 1.00 88.31 81 ARG A CA 1
ATOM 597 C C . ARG A 1 81 ? -6.107 -5.035 13.453 1.00 88.31 81 ARG A C 1
ATOM 599 O O . ARG A 1 81 ? -5.577 -5.916 14.128 1.00 88.31 81 ARG A O 1
ATOM 606 N N . SER A 1 82 ? -6.849 -5.312 12.382 1.00 90.38 82 SER A N 1
ATOM 607 C CA . SER A 1 82 ? -7.015 -6.670 11.864 1.00 90.38 82 SER A CA 1
ATOM 608 C C . SER A 1 82 ? -5.678 -7.309 11.478 1.00 90.38 82 SER A C 1
ATOM 610 O O . SER A 1 82 ? -4.794 -6.664 10.913 1.00 90.38 82 SER A O 1
ATOM 612 N N . THR A 1 83 ? -5.544 -8.604 11.760 1.00 90.31 83 THR A N 1
ATOM 613 C CA . THR A 1 83 ? -4.379 -9.422 11.394 1.00 90.31 83 THR A CA 1
ATOM 614 C C . THR A 1 83 ? -4.550 -10.154 10.065 1.00 90.31 83 THR A C 1
ATOM 616 O O . THR A 1 83 ? -3.622 -10.851 9.648 1.00 90.31 83 THR A O 1
ATOM 619 N N . TYR A 1 84 ? -5.707 -10.012 9.400 1.00 93.19 84 TYR A N 1
ATOM 620 C CA . TYR A 1 84 ? -5.978 -10.688 8.128 1.00 93.19 84 TYR A CA 1
ATOM 621 C C . TYR A 1 84 ? -4.951 -10.287 7.071 1.00 93.19 84 TYR A C 1
ATOM 623 O O . TYR A 1 84 ? -4.244 -11.149 6.552 1.00 93.19 84 TYR A O 1
ATOM 631 N N . GLY A 1 85 ? -4.809 -8.988 6.817 1.00 94.00 85 GLY A N 1
ATOM 632 C CA . GLY A 1 85 ? -3.837 -8.462 5.867 1.00 94.00 85 GLY A CA 1
ATOM 633 C C . GLY A 1 85 ? -4.389 -7.319 5.026 1.00 94.00 85 GLY A C 1
ATOM 634 O O . GLY A 1 85 ? -5.472 -6.792 5.290 1.00 94.00 85 GLY A O 1
ATOM 635 N N . VAL A 1 86 ? -3.613 -6.949 4.013 1.00 96.06 86 VAL A N 1
ATOM 636 C CA . VAL A 1 86 ? -3.926 -5.913 3.028 1.00 96.06 86 VAL A CA 1
ATOM 637 C C . VAL A 1 86 ? -4.001 -6.570 1.657 1.00 96.06 86 VAL A C 1
ATOM 639 O O . VAL A 1 86 ? -3.020 -7.167 1.208 1.00 96.06 86 VAL A O 1
ATOM 642 N N . LEU A 1 87 ? -5.156 -6.453 1.005 1.00 97.00 87 LEU A N 1
ATOM 643 C CA . LEU A 1 87 ? -5.359 -6.875 -0.380 1.00 97.00 87 LEU A CA 1
ATOM 644 C C . LEU A 1 87 ? -5.234 -5.664 -1.285 1.00 97.00 87 LEU A C 1
ATOM 646 O O . LEU A 1 87 ? -5.776 -4.607 -0.968 1.00 97.00 87 LEU A O 1
ATOM 650 N N . GLY A 1 88 ? -4.578 -5.822 -2.423 1.00 97.31 88 GLY A N 1
ATOM 651 C CA . GLY A 1 88 ? -4.465 -4.719 -3.355 1.00 97.31 88 GLY A CA 1
ATOM 652 C C . GLY A 1 88 ? -3.975 -5.118 -4.726 1.00 97.31 88 GLY A C 1
ATOM 653 O O . GLY A 1 88 ? -3.859 -6.300 -5.059 1.00 97.31 88 GLY A O 1
ATOM 654 N N . SER A 1 89 ? -3.682 -4.088 -5.506 1.00 97.62 89 SER A N 1
ATOM 655 C CA . SER A 1 89 ? -3.087 -4.200 -6.828 1.00 97.62 89 SER A CA 1
ATOM 656 C C . SER A 1 89 ? -1.888 -3.274 -6.946 1.00 97.62 89 SER A C 1
ATOM 658 O O . SER A 1 89 ? -1.832 -2.229 -6.295 1.00 97.62 89 SER A O 1
ATOM 660 N N . TRP A 1 90 ? -0.934 -3.669 -7.771 1.00 96.12 90 TRP A N 1
ATOM 661 C CA . TRP A 1 90 ? 0.226 -2.873 -8.129 1.00 96.12 90 TRP A CA 1
ATOM 662 C C . TRP A 1 90 ? 0.293 -2.697 -9.642 1.00 96.12 90 TRP A C 1
ATOM 664 O O . TRP A 1 90 ? -0.223 -3.523 -10.393 1.00 96.12 90 TRP A O 1
ATOM 674 N N . THR A 1 91 ? 0.934 -1.614 -10.062 1.00 96.94 91 THR A N 1
ATOM 675 C CA . THR A 1 91 ? 1.243 -1.267 -11.457 1.00 96.94 91 THR A CA 1
ATOM 676 C C . THR A 1 91 ? 2.481 -0.367 -11.473 1.00 96.94 91 THR A C 1
ATOM 678 O O . THR A 1 91 ? 3.086 -0.152 -10.419 1.00 96.94 91 THR A O 1
ATOM 681 N N . THR A 1 92 ? 2.920 0.144 -12.623 1.00 96.19 92 THR A N 1
ATOM 682 C CA . THR A 1 92 ? 3.987 1.157 -12.631 1.00 96.19 92 THR A CA 1
ATOM 683 C C . THR A 1 92 ? 3.484 2.515 -12.125 1.00 96.19 92 THR A C 1
ATOM 685 O O . THR A 1 92 ? 2.283 2.761 -12.011 1.00 96.19 92 THR A O 1
ATOM 688 N N . VAL A 1 93 ? 4.402 3.420 -11.786 1.00 95.62 93 VAL A N 1
ATOM 689 C CA . VAL A 1 93 ? 4.062 4.780 -11.328 1.00 95.62 93 VAL A CA 1
ATOM 690 C C . VAL A 1 93 ? 3.432 5.669 -12.402 1.00 95.62 93 VAL A C 1
ATOM 692 O O . VAL A 1 93 ? 2.823 6.677 -12.048 1.00 95.62 93 VAL A O 1
ATOM 695 N N . PHE A 1 94 ? 3.582 5.333 -13.687 1.00 94.56 94 PHE A N 1
ATOM 696 C CA . PHE A 1 94 ? 3.038 6.138 -14.784 1.00 94.56 94 PHE A CA 1
ATOM 697 C C . PHE A 1 94 ? 1.636 5.703 -15.209 1.00 94.56 94 PHE A C 1
ATOM 699 O O . PHE A 1 94 ? 0.904 6.526 -15.753 1.00 94.56 94 PHE A O 1
ATOM 706 N N . HIS A 1 95 ? 1.222 4.480 -14.854 1.00 92.00 95 HIS A N 1
ATOM 707 C CA . HIS A 1 95 ? -0.101 3.940 -15.175 1.00 92.00 95 HIS A CA 1
ATOM 708 C C . HIS A 1 95 ? -0.397 3.979 -16.684 1.00 92.00 95 HIS A C 1
ATOM 710 O O . HIS A 1 95 ? -1.508 4.318 -17.100 1.00 92.00 95 HIS A O 1
ATOM 716 N N . ASP A 1 96 ? 0.605 3.651 -17.497 1.00 95.50 96 ASP A N 1
ATOM 717 C CA . ASP A 1 96 ? 0.462 3.562 -18.943 1.00 95.50 96 ASP A CA 1
ATOM 718 C C . ASP A 1 96 ? -0.481 2.409 -19.318 1.00 95.50 96 ASP A C 1
ATOM 720 O O . ASP A 1 96 ? -0.652 1.436 -18.584 1.00 95.50 96 ASP A O 1
ATOM 724 N N . ILE A 1 97 ? -1.118 2.514 -20.487 1.00 94.62 97 ILE A N 1
ATOM 725 C CA . ILE A 1 97 ? -2.157 1.565 -20.925 1.00 94.62 97 ILE A CA 1
ATOM 726 C C . ILE A 1 97 ? -1.663 0.114 -21.021 1.00 94.62 97 ILE A C 1
ATOM 728 O O . ILE A 1 97 ? -2.440 -0.813 -20.801 1.00 94.62 97 ILE A O 1
ATOM 732 N N . ASP A 1 98 ? -0.378 -0.064 -21.324 1.00 95.38 98 ASP A N 1
ATOM 733 C CA . ASP A 1 98 ? 0.269 -1.366 -21.492 1.00 95.38 98 ASP A CA 1
ATOM 734 C C . ASP A 1 98 ? 1.035 -1.807 -20.232 1.00 95.38 98 ASP A C 1
ATOM 736 O O . ASP A 1 98 ? 1.764 -2.804 -20.264 1.00 95.38 98 ASP A O 1
ATOM 740 N N . ASP A 1 99 ? 0.893 -1.079 -19.118 1.00 95.69 99 ASP A N 1
ATOM 741 C CA . ASP A 1 99 ? 1.585 -1.422 -17.885 1.00 95.69 99 ASP A CA 1
ATOM 742 C C . ASP A 1 99 ? 1.092 -2.751 -17.308 1.00 95.69 99 ASP A C 1
ATOM 744 O O . ASP A 1 99 ? -0.110 -3.046 -17.291 1.00 95.69 99 ASP A O 1
ATOM 748 N N . PRO A 1 100 ? 2.007 -3.562 -16.753 1.00 96.31 100 PRO A N 1
ATOM 749 C CA . PRO A 1 100 ? 1.599 -4.739 -16.018 1.00 96.31 100 PRO A CA 1
ATOM 750 C C . PRO A 1 100 ? 0.812 -4.320 -14.775 1.00 96.31 100 PRO A C 1
ATOM 752 O O . PRO A 1 100 ? 1.275 -3.505 -13.977 1.00 96.31 100 PRO A O 1
ATOM 755 N N . VAL A 1 101 ? -0.337 -4.960 -14.571 1.00 96.56 101 VAL A N 1
ATOM 756 C CA . VAL A 1 101 ? -1.098 -4.873 -13.325 1.00 96.56 101 VAL A CA 1
ATOM 757 C C . VAL A 1 101 ? -1.129 -6.239 -12.657 1.00 96.56 101 VAL A C 1
ATOM 759 O O . VAL A 1 101 ? -1.344 -7.264 -13.310 1.00 96.56 101 VAL A O 1
ATOM 762 N N . GLY A 1 102 ? -0.915 -6.274 -11.347 1.00 96.62 102 GLY A N 1
ATOM 763 C CA . GLY A 1 102 ? -0.9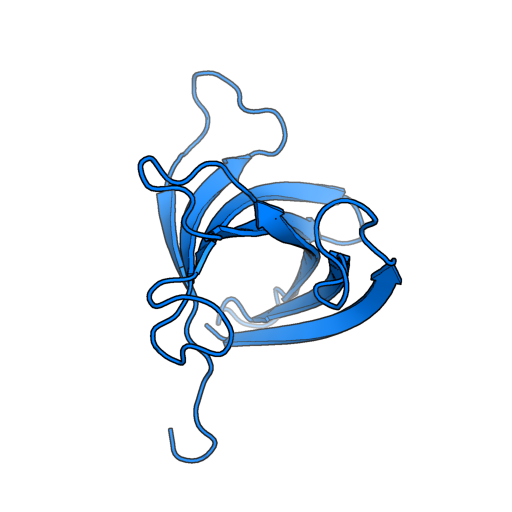12 -7.526 -10.602 1.00 96.62 102 GLY A CA 1
ATOM 764 C C . GLY A 1 102 ? -1.543 -7.397 -9.223 1.00 96.62 102 GLY A C 1
ATOM 765 O O . GLY A 1 102 ? -1.493 -6.327 -8.616 1.00 96.62 102 GLY A O 1
ATOM 766 N N . PRO A 1 103 ? -2.139 -8.476 -8.694 1.00 97.38 103 PRO A N 1
ATOM 767 C CA . PRO A 1 103 ? -2.628 -8.492 -7.326 1.00 97.38 103 PRO A CA 1
ATOM 768 C C . PRO A 1 103 ? -1.468 -8.636 -6.331 1.00 97.38 103 PRO A C 1
ATOM 770 O O . PRO A 1 103 ? -0.420 -9.209 -6.644 1.00 97.38 103 PRO A O 1
ATOM 773 N N . PHE A 1 104 ? -1.681 -8.186 -5.096 1.00 94.81 104 PHE A N 1
ATOM 774 C CA . PHE A 1 104 ? -0.828 -8.526 -3.959 1.00 94.81 104 PHE A CA 1
ATOM 775 C C . PHE A 1 104 ? -1.645 -8.817 -2.698 1.00 94.81 104 PHE A C 1
ATOM 777 O O . PHE A 1 104 ? -2.763 -8.333 -2.527 1.00 94.81 104 PHE A O 1
ATOM 784 N N . TRP A 1 105 ? -1.030 -9.563 -1.778 1.00 95.31 105 TRP A N 1
ATOM 785 C CA . TRP A 1 105 ? -1.509 -9.746 -0.411 1.00 95.31 105 TRP A CA 1
ATOM 786 C C . TRP A 1 105 ? -0.360 -9.542 0.577 1.00 95.31 105 TRP A C 1
ATOM 788 O O . TRP A 1 105 ? 0.614 -10.297 0.566 1.00 95.31 105 TRP A O 1
ATOM 798 N N . LEU A 1 106 ? -0.470 -8.531 1.441 1.00 93.12 106 LEU A N 1
ATOM 799 C CA . LEU A 1 106 ? 0.475 -8.303 2.533 1.00 93.12 106 LEU A CA 1
ATOM 800 C C . LEU A 1 106 ? -0.122 -8.818 3.836 1.00 93.12 106 LEU A C 1
ATOM 802 O O . LEU A 1 106 ? -1.182 -8.369 4.269 1.00 93.12 106 LEU A O 1
ATOM 806 N N . ARG A 1 107 ? 0.592 -9.723 4.503 1.00 92.50 107 ARG A N 1
ATOM 807 C CA . ARG A 1 107 ? 0.239 -10.201 5.839 1.00 92.50 107 ARG A CA 1
ATOM 808 C C . ARG A 1 107 ? 1.412 -9.993 6.777 1.00 92.50 107 ARG A C 1
ATOM 810 O O . ARG A 1 107 ? 2.556 -10.269 6.418 1.00 92.50 107 ARG A O 1
ATOM 817 N N . ARG A 1 108 ? 1.120 -9.528 7.991 1.00 89.31 108 ARG A N 1
ATOM 818 C CA . ARG A 1 108 ? 2.122 -9.454 9.053 1.00 89.31 108 ARG A CA 1
ATOM 819 C C . ARG A 1 108 ? 2.621 -10.868 9.351 1.00 89.31 108 ARG A C 1
ATOM 821 O O . ARG A 1 108 ? 1.809 -11.740 9.658 1.00 89.31 108 ARG A O 1
ATOM 828 N N . ARG A 1 109 ? 3.936 -11.079 9.272 1.00 86.25 109 ARG A N 1
ATOM 829 C CA . ARG A 1 109 ? 4.553 -12.318 9.755 1.00 86.25 109 ARG A CA 1
ATOM 830 C C . ARG A 1 109 ? 4.416 -12.388 11.267 1.00 86.25 109 ARG A C 1
ATOM 832 O O . ARG A 1 109 ? 4.576 -11.371 11.942 1.00 86.25 109 ARG A O 1
ATOM 839 N N . HIS A 1 110 ? 4.076 -13.559 11.779 1.00 78.25 110 HIS A N 1
ATOM 840 C CA . HIS A 1 110 ? 4.177 -13.813 13.205 1.00 78.25 110 HIS A CA 1
ATOM 841 C C . HIS A 1 110 ? 5.596 -14.287 13.514 1.00 78.25 110 HIS A C 1
ATOM 843 O O . HIS A 1 110 ? 6.227 -14.925 12.678 1.00 78.25 110 HIS A O 1
ATOM 849 N N . ASP 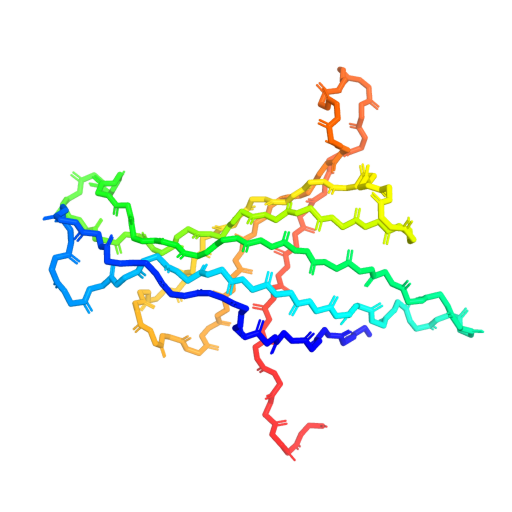A 1 111 ? 6.089 -14.000 14.717 1.00 67.94 111 ASP A N 1
ATOM 850 C CA . ASP A 1 111 ? 7.446 -14.380 15.145 1.00 67.94 111 ASP A CA 1
ATOM 851 C C . ASP A 1 111 ? 7.667 -15.912 15.228 1.00 67.94 111 ASP A C 1
ATOM 853 O O . ASP A 1 111 ? 8.745 -16.365 15.598 1.00 67.94 111 ASP A O 1
ATOM 857 N N . SER A 1 112 ? 6.649 -16.717 14.906 1.00 58.97 112 SER A N 1
ATOM 858 C CA . SER A 1 112 ? 6.643 -18.183 14.948 1.00 58.97 112 SER A CA 1
ATOM 859 C C . SER A 1 112 ? 6.664 -18.869 13.571 1.00 58.97 112 SER A C 1
ATOM 861 O O . SER A 1 112 ? 6.474 -20.084 13.529 1.00 58.97 112 SER A O 1
ATOM 863 N N . ASP A 1 113 ? 6.858 -18.119 12.478 1.00 50.72 113 ASP A N 1
ATOM 864 C CA . ASP A 1 113 ? 6.844 -18.621 11.089 1.00 50.72 113 ASP A CA 1
ATOM 865 C C . ASP A 1 113 ? 8.241 -18.701 10.447 1.00 50.72 113 ASP A C 1
ATOM 867 O O . ASP A 1 113 ? 9.024 -17.729 10.578 1.00 50.72 113 ASP A O 1
#

Foldseek 3Di:
DDKDKDFPDWAQDPVDGPWTKTKIWIWDDPPDDDDIKIKIWIWGWDLPDPVSDTWIKIWMFIDPDPDTFKIKIWIDPPDPPDQQWTKTKMWTPVPDPPIDIDIDTGGDDDPVD

Organism: NCBI:txid181124